Protein AF-M3YW95-F1 (afdb_monomer_lite)

InterPro domains:
  IPR027482 Sec1-like, domain 2 [G3DSA:3.40.50.1910] (56-128)
  IPR036045 Sec1-like superfamily [SSF56815] (7-131)
  IPR043155 Vacuolar protein sorting-associated protein 33, domain 3b [G3DSA:1.25.40.850] (2-35)

Radius of gyration: 22.85 Å; chains: 1; bounding box: 50×52×66 Å

Foldseek 3Di:
DVVVVCCVVPHVVCVVVQVVCCVVVNDDDLDLPPLVVVCCVPPVPDDDDDPPPVVVVVVSVVSVPPPCVVLCVVLVFADDDPDFQDLVQQPACCSVVRRGGRDPVRSVVCVVVDPDRPPSDPPVPDDPDPDPPPPPPDD

Sequence (139 aa):
MAELHFLQSYGPEHLLTFSNLRRAGLLTEQAPGDTLTAVESKVSKLVTDKAAGKITDAFSSLAKRSNFRAISKKLNLIPRVDGEYDLKVPRDMAYVFSGAYVPLSCRLIEQVRGSHPFMCRPLPSLGPWPVPTSSHSSN

pLDDT: mean 71.9, std 19.5, range [41.78, 95.25]

Secondary structure (DSSP, 8-state):
-HHHHHHHHH-GGGHHHHHHHHHTTSS----TTTTSHHHHHHHTTS--SS-HHHHHHHHHHHHTS-HHHHHHHHTT-S---SS---SSS--SGGGGGTTS---HHHHHHHHHH-S--SSSS-GGG--S-----------

Structure (mmCIF, N/CA/C/O backbone):
data_AF-M3YW95-F1
#
_entry.id   AF-M3YW95-F1
#
loop_
_atom_site.group_PDB
_atom_site.id
_atom_site.type_symbol
_atom_site.label_atom_id
_atom_site.label_alt_id
_atom_site.label_comp_id
_atom_site.label_asym_id
_atom_site.label_entity_id
_atom_site.label_seq_id
_atom_site.pdbx_PDB_ins_code
_atom_site.Cartn_x
_atom_site.Cartn_y
_atom_site.Cartn_z
_atom_site.occupancy
_atom_site.B_iso_or_equiv
_atom_site.auth_seq_id
_atom_site.auth_comp_id
_atom_site.auth_asym_id
_atom_site.auth_atom_id
_atom_site.pdbx_PDB_model_num
ATOM 1 N N . MET A 1 1 ? -3.528 2.755 24.791 1.00 61.16 1 MET A N 1
ATOM 2 C CA . MET A 1 1 ? -2.547 3.820 25.114 1.00 61.16 1 MET A CA 1
ATOM 3 C C . MET A 1 1 ? -2.350 4.820 23.974 1.00 61.16 1 MET A C 1
ATOM 5 O O . MET A 1 1 ? -2.482 6.005 24.230 1.00 61.16 1 MET A O 1
ATOM 9 N N . ALA A 1 2 ? -2.097 4.394 22.727 1.00 75.50 2 ALA A N 1
ATOM 10 C CA . ALA A 1 2 ? -1.851 5.327 21.612 1.00 75.50 2 ALA A CA 1
ATOM 11 C C . ALA A 1 2 ? -3.053 6.221 21.237 1.00 75.50 2 ALA A C 1
ATOM 13 O O . ALA A 1 2 ? -2.875 7.407 20.986 1.00 75.50 2 ALA A O 1
ATOM 14 N N . GLU A 1 3 ? -4.272 5.672 21.244 1.00 80.81 3 GLU A N 1
ATOM 15 C CA . GLU A 1 3 ? -5.501 6.416 20.918 1.00 80.81 3 GLU A CA 1
ATOM 16 C C . GLU A 1 3 ? -5.708 7.614 21.857 1.00 80.81 3 GLU A C 1
ATOM 18 O O . GLU A 1 3 ? -5.960 8.724 21.408 1.00 80.81 3 GLU A O 1
ATOM 23 N N . LEU A 1 4 ? -5.485 7.420 23.159 1.00 87.12 4 LEU A N 1
ATOM 24 C CA . LEU A 1 4 ? -5.690 8.457 24.169 1.00 87.12 4 LEU A CA 1
ATOM 25 C C . LEU A 1 4 ? -4.701 9.625 24.014 1.00 87.12 4 LEU A C 1
ATOM 27 O O . LEU A 1 4 ? -5.104 10.781 24.095 1.00 87.12 4 LEU A O 1
ATOM 31 N N . HIS A 1 5 ? -3.430 9.330 23.714 1.00 90.06 5 HIS A N 1
ATOM 32 C CA . HIS A 1 5 ? -2.430 10.361 23.411 1.00 90.06 5 HIS A CA 1
ATOM 33 C C . HIS A 1 5 ? -2.774 11.127 22.126 1.00 90.06 5 HIS A C 1
ATOM 35 O O . HIS A 1 5 ? -2.622 12.344 22.083 1.00 90.06 5 HIS A O 1
ATOM 41 N N . PHE A 1 6 ? -3.270 10.439 21.092 1.00 93.75 6 PHE A N 1
ATOM 42 C CA . PHE A 1 6 ? -3.674 11.090 19.847 1.00 93.75 6 PHE A CA 1
ATOM 43 C C . PHE A 1 6 ? -4.857 12.043 20.070 1.00 93.75 6 PHE A C 1
ATOM 45 O O . PHE A 1 6 ? -4.787 13.197 19.661 1.00 93.75 6 PHE A O 1
ATOM 52 N N . LEU A 1 7 ? -5.914 11.609 20.765 1.00 93.06 7 LEU A N 1
ATOM 53 C CA . LEU A 1 7 ? -7.066 12.476 21.051 1.00 93.06 7 LEU A CA 1
ATOM 54 C C . LEU A 1 7 ? -6.680 13.678 21.921 1.00 93.06 7 LEU A C 1
ATOM 56 O O . LEU A 1 7 ? -7.203 14.769 21.719 1.00 93.06 7 LEU A O 1
ATOM 60 N N . GLN A 1 8 ? -5.751 13.501 22.865 1.00 92.75 8 GLN A N 1
ATOM 61 C CA . GLN A 1 8 ? -5.269 14.605 23.693 1.00 92.75 8 GLN A CA 1
ATOM 62 C C . GLN A 1 8 ? -4.511 15.662 22.873 1.00 92.75 8 GLN A C 1
ATOM 64 O O . GLN A 1 8 ? -4.623 16.849 23.168 1.00 92.75 8 GLN A O 1
ATOM 69 N N . SER A 1 9 ? -3.737 15.253 21.864 1.00 94.69 9 SER A N 1
ATOM 70 C CA . SER A 1 9 ? -2.956 16.178 21.031 1.00 94.69 9 SER A CA 1
ATOM 71 C C . SER A 1 9 ? -3.740 16.781 19.862 1.00 94.69 9 SER A C 1
ATOM 73 O O . SER A 1 9 ? -3.477 17.925 19.501 1.00 94.69 9 SER A O 1
ATOM 75 N N . TYR A 1 10 ? -4.671 16.032 19.266 1.00 94.00 10 TYR A N 1
ATOM 76 C CA . TYR A 1 10 ? -5.373 16.417 18.033 1.00 94.00 10 TYR A CA 1
ATOM 77 C C . TYR A 1 10 ? -6.852 16.765 18.231 1.00 94.00 10 TYR A C 1
ATOM 79 O O . TYR A 1 10 ? -7.472 17.264 17.303 1.00 94.00 10 TYR A O 1
ATOM 87 N N . GLY A 1 11 ? -7.409 16.526 19.418 1.00 93.69 11 GLY A N 1
ATOM 88 C CA . GLY A 1 11 ? -8.790 16.860 19.752 1.00 93.69 11 GLY A CA 1
ATOM 89 C C . GLY A 1 11 ? -9.724 15.641 19.837 1.00 93.69 11 GLY A C 1
ATOM 90 O O . GLY A 1 11 ? -9.487 14.600 19.207 1.00 93.69 11 GLY A O 1
ATOM 91 N N . PRO A 1 12 ? -10.802 15.740 20.640 1.00 93.38 12 PRO A N 1
ATOM 92 C CA . PRO A 1 12 ? -11.759 14.655 20.849 1.00 93.38 12 PRO A CA 1
ATOM 93 C C . PRO A 1 12 ? -12.664 14.383 19.636 1.00 93.38 12 PRO A C 1
ATOM 95 O O . PRO A 1 12 ? -13.241 13.298 19.549 1.00 93.38 12 PRO A O 1
ATOM 98 N N . GLU A 1 13 ? -12.782 15.305 18.677 1.00 93.62 13 GLU A N 1
ATOM 99 C CA . GLU A 1 13 ? -13.571 15.124 17.448 1.00 93.62 13 GLU A CA 1
ATOM 100 C C . GLU A 1 13 ? -13.143 13.897 16.628 1.00 93.62 13 GLU A C 1
ATOM 102 O O . GLU A 1 13 ? -13.962 13.264 15.954 1.00 93.62 13 GLU A O 1
ATOM 107 N N . HIS A 1 14 ? -11.876 13.494 16.739 1.00 95.00 14 HIS A N 1
ATOM 108 C CA . HIS A 1 14 ? -11.349 12.328 16.043 1.00 95.00 14 HIS A CA 1
ATOM 109 C C . HIS A 1 14 ? -11.898 10.999 16.566 1.00 95.00 14 HIS A C 1
ATOM 111 O O . HIS A 1 14 ? -11.735 9.986 15.887 1.00 95.00 14 HIS A O 1
ATOM 117 N N . LEU A 1 15 ? -12.609 10.975 17.699 1.00 93.69 15 LEU A N 1
ATOM 118 C CA . LEU A 1 15 ? -13.243 9.762 18.227 1.00 93.69 15 LEU A CA 1
ATOM 119 C C . LEU A 1 15 ? -14.198 9.121 17.201 1.00 93.69 15 LEU A C 1
ATOM 121 O O . LEU A 1 15 ? -14.219 7.897 17.048 1.00 93.69 15 LEU A O 1
ATOM 125 N N . LEU A 1 16 ? -14.919 9.932 16.415 1.00 94.62 16 LEU A N 1
ATOM 126 C CA . LEU A 1 16 ? -15.749 9.427 15.316 1.00 94.62 16 LEU A CA 1
ATOM 127 C C . LEU A 1 16 ? -14.900 8.790 14.202 1.00 94.62 16 LEU A C 1
ATOM 129 O O . LEU A 1 16 ? -15.269 7.745 13.663 1.00 94.62 16 LEU A O 1
ATOM 133 N N . THR A 1 17 ? -13.742 9.371 13.885 1.00 95.06 17 THR A N 1
ATOM 134 C CA . THR A 1 17 ? -12.782 8.803 12.928 1.00 95.06 17 THR A CA 1
ATOM 135 C C . THR A 1 17 ? -12.252 7.455 13.412 1.00 95.06 17 THR A C 1
ATOM 137 O O . THR A 1 17 ? -12.263 6.495 12.643 1.00 95.06 17 THR A O 1
ATOM 140 N N . PHE A 1 18 ? -11.863 7.342 14.686 1.00 93.56 18 PHE A N 1
ATOM 141 C CA . PHE A 1 18 ? -11.444 6.073 15.295 1.00 93.56 18 PHE A CA 1
ATOM 142 C C . PHE A 1 18 ? -12.548 5.013 15.211 1.00 93.56 18 PHE A C 1
ATOM 144 O O . PHE A 1 18 ? -12.284 3.878 14.806 1.00 93.56 18 PHE A O 1
ATOM 151 N N . SER A 1 19 ? -13.798 5.394 15.494 1.00 93.50 19 SER A N 1
ATOM 152 C CA . SER A 1 19 ? -14.961 4.513 15.340 1.00 93.50 19 SER A CA 1
ATOM 153 C C . SER A 1 19 ? -15.133 4.027 13.894 1.00 93.50 19 SER A C 1
ATOM 155 O O . SER A 1 19 ? -15.295 2.827 13.653 1.00 93.50 19 SER A O 1
ATOM 157 N N . ASN A 1 20 ? -15.014 4.922 12.910 1.00 95.25 20 ASN A N 1
ATOM 158 C CA . ASN A 1 20 ? -15.120 4.570 11.492 1.00 95.25 20 ASN A CA 1
ATOM 159 C C . ASN A 1 20 ? -13.984 3.644 11.031 1.00 95.25 20 ASN A C 1
ATOM 161 O O . ASN A 1 20 ? -14.242 2.655 10.343 1.00 95.25 20 ASN A O 1
ATOM 165 N N . LEU A 1 21 ? -12.742 3.912 11.442 1.00 94.31 21 LEU A N 1
ATOM 166 C CA . LEU A 1 21 ? -11.584 3.075 11.110 1.00 94.31 21 LEU A CA 1
ATOM 167 C C . LEU A 1 21 ? -11.674 1.685 11.749 1.00 94.31 21 LEU A C 1
ATOM 169 O O . LEU A 1 21 ? -11.314 0.693 11.111 1.00 94.31 21 LEU A O 1
ATOM 173 N N . ARG A 1 22 ? -12.196 1.599 12.979 1.00 91.44 22 ARG A N 1
ATOM 174 C CA . ARG A 1 22 ? -12.453 0.324 13.657 1.00 91.44 22 ARG A CA 1
ATOM 175 C C . ARG A 1 22 ? -13.525 -0.481 12.934 1.00 91.44 22 ARG A C 1
ATOM 177 O O . ARG A 1 22 ? -13.314 -1.657 12.654 1.00 91.44 22 ARG A O 1
ATOM 184 N N . ARG A 1 23 ? -14.642 0.156 12.567 1.00 91.56 23 ARG A N 1
ATOM 185 C CA . ARG A 1 23 ? -15.716 -0.480 11.784 1.00 91.56 23 ARG A CA 1
ATOM 186 C C . ARG A 1 23 ? -15.246 -0.941 10.403 1.00 91.56 23 ARG A C 1
ATOM 188 O O . ARG A 1 23 ? -15.698 -1.979 9.938 1.00 91.56 23 ARG A O 1
ATOM 195 N N . ALA A 1 24 ? -14.333 -0.204 9.770 1.00 93.44 24 ALA A N 1
ATOM 196 C CA . ALA A 1 24 ? -13.717 -0.586 8.498 1.00 93.44 24 ALA A CA 1
ATOM 197 C C . ALA A 1 24 ? -12.646 -1.691 8.632 1.00 93.44 24 ALA A C 1
ATOM 199 O O . ALA A 1 24 ? -12.118 -2.147 7.620 1.00 93.44 24 ALA A O 1
ATOM 200 N N . GLY A 1 25 ? -12.290 -2.107 9.854 1.00 88.75 25 GLY A N 1
ATOM 201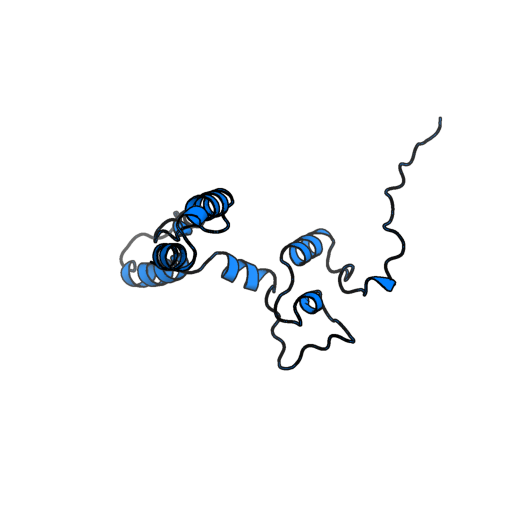 C CA . GLY A 1 25 ? -11.243 -3.102 10.103 1.00 88.75 25 GLY A CA 1
ATOM 202 C C . GLY A 1 25 ? -9.813 -2.593 9.875 1.00 88.75 25 GLY A C 1
ATOM 203 O O . GLY A 1 25 ? -8.879 -3.389 9.865 1.00 88.75 25 GLY A O 1
ATOM 204 N N . LEU A 1 26 ? -9.626 -1.281 9.693 1.00 90.12 26 LEU A N 1
ATOM 205 C CA . LEU A 1 26 ? -8.312 -0.657 9.487 1.00 90.12 26 LEU A CA 1
ATOM 206 C C . LEU A 1 26 ? -7.583 -0.395 10.807 1.00 90.12 26 LEU A C 1
ATOM 208 O O . LEU A 1 26 ? -6.354 -0.377 10.842 1.00 90.12 26 LEU A O 1
ATOM 212 N N . LEU A 1 27 ? -8.341 -0.194 11.887 1.00 88.94 27 LEU A N 1
ATOM 213 C CA . LEU A 1 27 ? -7.813 0.023 13.227 1.00 88.94 27 LEU A CA 1
ATOM 214 C C . LEU A 1 27 ? -8.528 -0.880 14.232 1.00 88.94 27 LEU A C 1
ATOM 216 O O . LEU A 1 27 ? -9.523 -0.503 14.849 1.00 88.94 27 LEU A O 1
ATOM 220 N N . THR A 1 28 ? -8.016 -2.093 14.383 1.00 83.31 28 THR A N 1
ATOM 221 C CA . THR A 1 28 ? -8.555 -3.092 15.307 1.00 83.31 28 THR A CA 1
ATOM 222 C C . THR A 1 28 ? -7.629 -3.264 16.497 1.00 83.31 28 THR A C 1
ATOM 224 O O . THR A 1 28 ? -6.409 -3.322 16.340 1.00 83.31 28 THR A O 1
ATOM 227 N N . GLU A 1 29 ? -8.205 -3.393 17.686 1.00 80.19 29 GLU A N 1
ATOM 228 C CA . GLU A 1 29 ? -7.444 -3.805 18.856 1.00 80.19 29 GLU A CA 1
ATOM 229 C C . GLU A 1 29 ? -7.026 -5.267 18.686 1.00 80.19 29 GLU A C 1
ATOM 231 O O . GLU A 1 29 ? -7.848 -6.134 18.394 1.00 80.19 29 GLU A O 1
ATOM 236 N N . GLN A 1 30 ? -5.730 -5.540 18.814 1.00 72.19 30 GLN A N 1
ATOM 237 C CA . GLN A 1 30 ? -5.223 -6.899 18.711 1.00 72.19 30 GLN A CA 1
ATOM 238 C C . GLN A 1 30 ? -5.442 -7.592 20.060 1.00 72.19 30 GLN A C 1
ATOM 240 O O . GLN A 1 30 ? -4.586 -7.529 20.944 1.00 72.19 30 GLN A O 1
ATOM 245 N N . ALA A 1 31 ? -6.604 -8.226 20.233 1.00 61.31 31 ALA A N 1
ATOM 246 C CA . ALA A 1 31 ? -6.869 -9.029 21.417 1.00 61.31 31 ALA A CA 1
ATOM 247 C C . ALA A 1 31 ? -5.895 -10.225 21.456 1.00 61.31 31 ALA A C 1
ATOM 249 O O . ALA A 1 31 ? -5.663 -10.863 20.424 1.00 61.31 31 ALA A O 1
ATOM 250 N N . PRO A 1 32 ? -5.327 -10.577 22.622 1.00 56.34 32 PRO A N 1
ATOM 251 C CA . PRO A 1 32 ? -4.327 -11.641 22.743 1.00 56.34 32 PRO A CA 1
ATOM 252 C C . PRO A 1 32 ? -4.831 -13.074 22.439 1.00 56.34 32 PRO A C 1
ATOM 254 O O . PRO A 1 32 ? -4.073 -14.018 22.647 1.00 56.34 32 PRO A O 1
ATOM 257 N N . GLY A 1 33 ? -6.058 -13.254 21.925 1.00 54.25 33 GLY A N 1
ATOM 258 C CA . GLY A 1 33 ? -6.657 -14.560 21.609 1.00 54.25 33 GLY A CA 1
ATOM 259 C C . GLY A 1 33 ? -7.289 -14.718 20.215 1.00 54.25 33 GLY A C 1
ATOM 260 O O . GLY A 1 33 ? -7.469 -15.850 19.773 1.00 54.25 33 GLY A O 1
ATOM 261 N N . ASP A 1 34 ? -7.582 -13.644 19.471 1.00 51.00 34 ASP A N 1
ATOM 262 C CA . ASP A 1 34 ? -8.413 -13.745 18.250 1.00 51.00 34 ASP A CA 1
ATOM 263 C C . ASP A 1 34 ? -7.691 -14.359 17.040 1.00 51.00 34 ASP A C 1
ATOM 265 O O . ASP A 1 34 ? -8.315 -14.915 16.135 1.00 51.00 34 ASP A O 1
ATOM 269 N N . THR A 1 35 ? -6.361 -14.338 17.032 1.00 50.06 35 THR A N 1
ATOM 270 C CA . THR A 1 35 ? -5.521 -14.968 16.001 1.00 50.06 35 THR A CA 1
ATOM 271 C C . THR A 1 35 ? -5.443 -16.494 16.106 1.00 50.06 35 THR A C 1
ATOM 273 O O . THR A 1 35 ? -4.874 -17.124 15.212 1.00 50.06 35 THR A O 1
ATOM 276 N N . LEU A 1 36 ? -6.015 -17.105 17.150 1.00 47.69 36 LEU A N 1
ATOM 277 C CA . LEU A 1 36 ? -6.058 -18.563 17.324 1.00 47.69 36 LEU A CA 1
ATOM 278 C C . LEU A 1 36 ? -7.196 -19.215 16.513 1.00 47.69 36 LEU A C 1
ATOM 280 O O . LEU A 1 36 ? -7.010 -20.279 15.918 1.00 47.69 36 LEU A O 1
ATOM 284 N N . THR A 1 37 ? -8.327 -18.524 16.362 1.00 46.69 37 THR A N 1
ATOM 285 C CA . THR A 1 37 ? -9.570 -19.104 15.816 1.00 46.69 37 THR A CA 1
ATOM 286 C C . THR A 1 37 ? -9.493 -19.501 14.335 1.00 46.69 37 THR A C 1
ATOM 288 O O . THR A 1 37 ? -10.136 -20.462 13.908 1.00 46.69 37 THR A O 1
ATOM 291 N N . ALA A 1 38 ? -8.652 -18.837 13.533 1.00 45.84 38 ALA A N 1
ATOM 292 C CA . ALA A 1 38 ? -8.490 -19.161 12.112 1.00 45.84 38 ALA A CA 1
ATOM 293 C C . ALA A 1 38 ? -7.591 -20.388 11.848 1.00 45.84 38 ALA A C 1
ATOM 295 O O . ALA A 1 38 ? -7.614 -20.932 10.740 1.00 45.84 38 ALA A O 1
ATOM 296 N N . VAL A 1 39 ? -6.801 -20.839 12.835 1.00 49.53 39 VAL A N 1
ATOM 297 C CA . VAL A 1 39 ? -5.881 -21.987 12.686 1.00 49.53 39 VAL A CA 1
ATOM 298 C C . VAL A 1 39 ? -6.263 -23.196 13.544 1.00 49.53 39 VAL A C 1
ATOM 300 O O . VAL A 1 39 ? -5.829 -24.308 13.243 1.00 49.53 39 VAL A O 1
ATOM 303 N N . GLU A 1 40 ? -7.114 -23.027 14.559 1.00 45.06 40 GLU A N 1
ATOM 304 C CA . GLU A 1 40 ? -7.607 -24.144 15.380 1.00 45.06 40 GLU A CA 1
ATOM 305 C C . GLU A 1 40 ? -8.417 -25.158 14.555 1.00 45.06 40 GLU A C 1
ATOM 307 O O . GLU A 1 40 ? -8.266 -26.368 14.723 1.00 45.06 40 GLU A O 1
ATOM 312 N N . SER A 1 41 ? -9.168 -24.703 13.546 1.00 45.66 41 SER A N 1
ATOM 313 C CA . SER A 1 41 ? -10.008 -25.591 12.722 1.00 45.66 41 SER A CA 1
ATOM 314 C C . SER A 1 41 ? -9.231 -26.586 11.842 1.00 45.66 41 SER A C 1
ATOM 316 O O . SER A 1 41 ? -9.843 -27.461 11.232 1.00 45.66 41 SER A O 1
ATOM 318 N N . LYS A 1 42 ? -7.893 -26.492 11.753 1.00 50.75 42 LYS A N 1
ATOM 319 C CA . LYS A 1 42 ? -7.077 -27.405 10.926 1.00 50.75 42 LYS A CA 1
ATOM 320 C C . LYS A 1 42 ? -6.048 -28.231 11.700 1.00 50.75 42 LYS A C 1
ATOM 322 O O . LYS A 1 42 ? -5.410 -29.088 11.093 1.00 50.75 42 LYS A O 1
ATOM 327 N N . VA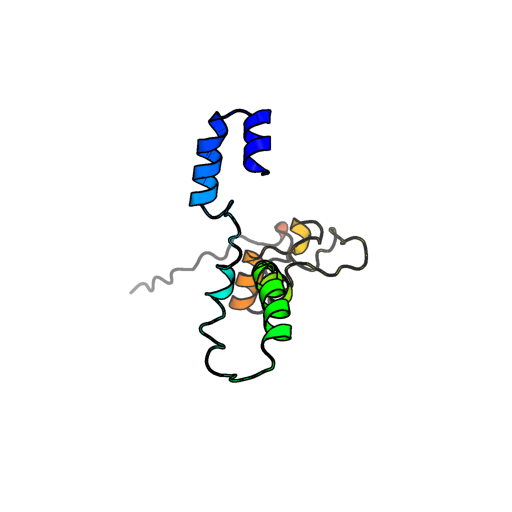L A 1 43 ? -5.896 -28.012 13.011 1.00 48.25 43 VAL A N 1
ATOM 328 C CA . VAL A 1 43 ? -4.903 -28.719 13.848 1.00 48.25 43 VAL A CA 1
ATOM 329 C C . VAL A 1 43 ? -5.501 -29.270 15.156 1.00 48.25 43 VAL A C 1
ATOM 331 O O . VAL A 1 43 ? -4.807 -29.944 15.900 1.00 48.25 43 VAL A O 1
ATOM 334 N N . SER A 1 44 ? -6.803 -29.141 15.429 1.00 45.06 44 SER A N 1
ATOM 335 C CA . SER A 1 44 ? -7.419 -29.757 16.626 1.00 45.06 44 SER A CA 1
ATOM 336 C C . SER A 1 44 ? -7.624 -31.285 16.563 1.00 45.06 44 SER A C 1
ATOM 338 O O . SER A 1 44 ? -8.507 -31.806 17.237 1.00 45.06 44 SER A O 1
ATOM 340 N N . LYS A 1 45 ? -6.831 -32.041 15.783 1.00 47.81 45 LYS A N 1
ATOM 341 C CA . LYS A 1 45 ? -6.918 -33.521 15.763 1.00 47.81 45 LYS A CA 1
ATOM 342 C C . LYS A 1 45 ? -5.665 -34.271 16.223 1.00 47.81 45 LYS A C 1
ATOM 344 O O . LYS A 1 45 ? -5.669 -35.492 16.197 1.00 47.81 45 LYS A O 1
ATOM 349 N N . LEU A 1 46 ? -4.606 -33.598 16.655 1.00 52.03 46 LEU A N 1
ATOM 350 C CA . LEU A 1 46 ? -3.417 -34.229 17.244 1.00 52.03 46 LEU A CA 1
ATOM 351 C C . LEU A 1 46 ? -2.817 -33.143 18.153 1.00 52.03 46 LEU A C 1
ATOM 353 O O . LEU A 1 46 ? -2.450 -32.091 17.652 1.00 52.03 46 LEU A O 1
ATOM 357 N N . VAL A 1 47 ? -2.763 -33.242 19.477 1.00 50.25 47 VAL A N 1
ATOM 358 C CA . VAL A 1 47 ? -1.906 -34.161 20.229 1.00 50.25 47 VAL A CA 1
ATOM 359 C C . VAL A 1 47 ? -2.315 -34.079 21.706 1.00 50.25 47 VAL A C 1
ATOM 361 O O . VAL A 1 47 ? -2.347 -32.995 22.289 1.00 50.25 47 VAL A O 1
ATOM 364 N N . THR A 1 48 ? -2.595 -35.232 22.303 1.00 49.97 48 THR A N 1
ATOM 365 C CA . THR A 1 48 ? -2.679 -35.443 23.748 1.00 49.97 48 THR A CA 1
ATOM 366 C C . THR A 1 48 ? -1.270 -35.481 24.355 1.00 49.97 48 THR A C 1
ATOM 368 O O . THR A 1 48 ? -0.351 -36.068 23.789 1.00 49.97 48 THR A O 1
ATOM 371 N N . ASP A 1 49 ? -1.155 -34.875 25.534 1.00 49.69 49 ASP A N 1
ATOM 372 C CA . ASP A 1 49 ? -0.174 -35.126 26.593 1.00 49.69 49 ASP A CA 1
ATOM 373 C C . ASP A 1 49 ? 1.265 -34.553 26.520 1.00 49.69 49 ASP A C 1
ATOM 375 O O . ASP A 1 49 ? 2.121 -34.874 25.700 1.00 49.69 49 ASP A O 1
ATOM 379 N N . LYS A 1 50 ? 1.544 -33.748 27.559 1.00 46.91 50 LYS A N 1
ATOM 380 C CA . LYS A 1 50 ? 2.827 -33.546 28.266 1.00 46.91 50 LYS A CA 1
ATOM 381 C C . LYS A 1 50 ? 3.966 -32.749 27.611 1.00 46.91 50 LYS A C 1
ATOM 383 O O . LYS A 1 50 ? 4.953 -32.481 28.291 1.00 46.91 50 LYS A O 1
ATOM 388 N N . ALA A 1 51 ? 3.803 -32.242 26.387 1.00 50.06 51 ALA A N 1
ATOM 389 C CA . ALA A 1 51 ? 4.707 -31.242 25.778 1.00 50.06 51 ALA A CA 1
ATOM 390 C C . ALA A 1 51 ? 4.122 -29.809 25.709 1.00 50.06 51 ALA A C 1
ATOM 392 O O . ALA A 1 51 ? 4.702 -28.923 25.079 1.00 50.06 51 ALA A O 1
ATOM 393 N N . ALA A 1 52 ? 2.982 -29.568 26.368 1.00 51.22 52 ALA A N 1
ATOM 394 C CA . ALA A 1 52 ? 2.168 -28.357 26.225 1.00 51.22 52 ALA A CA 1
ATOM 395 C C . ALA A 1 52 ? 2.916 -27.038 26.513 1.00 51.22 52 ALA A C 1
ATOM 397 O O . ALA A 1 52 ? 2.730 -26.070 25.788 1.00 51.22 52 ALA A O 1
ATOM 398 N N . GLY A 1 53 ? 3.824 -26.994 27.496 1.00 51.34 53 GLY A N 1
ATOM 399 C CA . GLY A 1 53 ? 4.464 -25.738 27.921 1.00 51.34 53 GLY A CA 1
ATOM 400 C C . GLY A 1 53 ? 5.313 -25.040 26.848 1.00 51.34 53 GLY A C 1
ATOM 401 O O . GLY A 1 53 ? 5.264 -23.822 26.727 1.00 51.34 53 GLY A O 1
ATOM 402 N N . LYS A 1 54 ? 6.049 -25.792 26.015 1.00 53.31 54 LYS A N 1
ATOM 403 C CA . LYS A 1 54 ? 6.900 -25.211 24.951 1.00 53.31 54 LYS A CA 1
ATOM 404 C C . LYS A 1 54 ? 6.113 -24.853 23.689 1.00 53.31 54 LYS A C 1
ATOM 406 O O . LYS A 1 54 ? 6.525 -23.992 22.915 1.00 53.31 54 LYS A O 1
ATOM 411 N N . ILE A 1 55 ? 4.986 -25.528 23.481 1.00 52.22 55 ILE A N 1
ATOM 412 C CA . ILE A 1 55 ? 4.108 -25.317 22.330 1.00 52.22 55 ILE A CA 1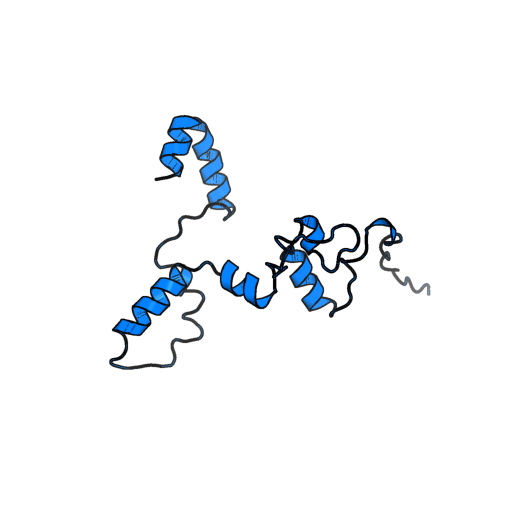
ATOM 413 C C . ILE A 1 55 ? 3.267 -24.057 22.568 1.00 52.22 55 ILE A C 1
ATOM 415 O O . ILE A 1 55 ? 3.145 -23.240 21.659 1.00 52.22 55 ILE A O 1
ATOM 419 N N . THR A 1 56 ? 2.800 -23.821 23.799 1.00 53.72 56 THR A N 1
ATOM 420 C CA . THR A 1 56 ? 2.044 -22.613 24.167 1.00 53.72 56 THR A CA 1
ATOM 421 C C . THR A 1 56 ? 2.818 -21.316 23.896 1.00 53.72 56 THR A C 1
ATOM 423 O O . THR A 1 56 ? 2.238 -20.377 23.359 1.00 53.72 56 THR A O 1
ATOM 426 N N . ASP A 1 57 ? 4.129 -21.257 24.158 1.00 55.75 57 ASP A N 1
ATOM 427 C CA . ASP A 1 57 ? 4.946 -20.059 23.880 1.00 55.75 57 ASP A CA 1
ATOM 428 C C . ASP A 1 57 ? 5.239 -19.838 22.387 1.00 55.75 57 ASP A C 1
ATOM 430 O O . ASP A 1 57 ? 5.276 -18.700 21.901 1.00 55.75 57 ASP A O 1
ATOM 434 N N . ALA A 1 58 ? 5.400 -20.920 21.621 1.00 54.28 58 ALA A N 1
ATOM 435 C CA . ALA A 1 58 ? 5.523 -20.841 20.166 1.00 54.28 58 ALA A CA 1
ATOM 436 C C . ALA A 1 58 ? 4.197 -20.410 19.510 1.00 54.28 58 ALA A C 1
ATOM 438 O O . ALA A 1 58 ? 4.202 -19.614 18.566 1.00 54.28 58 ALA A O 1
ATOM 439 N N . PHE A 1 59 ? 3.061 -20.872 20.041 1.00 52.00 59 PHE A N 1
ATOM 440 C CA . PHE A 1 59 ? 1.726 -20.478 19.591 1.00 52.00 59 PHE A CA 1
ATOM 441 C C . PHE A 1 59 ? 1.337 -19.072 20.055 1.00 52.00 59 PHE A C 1
ATOM 443 O O . PHE A 1 59 ? 0.741 -18.342 19.272 1.00 52.00 59 PHE A O 1
ATOM 450 N N . SER A 1 60 ? 1.739 -18.624 21.248 1.00 53.34 60 SER A N 1
ATOM 451 C CA . SER A 1 60 ? 1.531 -17.236 21.688 1.00 53.34 60 SER A CA 1
ATOM 452 C C . SER A 1 60 ? 2.366 -16.258 20.852 1.00 53.34 60 SER A C 1
ATOM 454 O O . SER A 1 60 ? 1.904 -15.172 20.498 1.00 53.34 60 SER A O 1
ATOM 456 N N . SER A 1 61 ? 3.569 -16.669 20.437 1.00 51.00 61 SER A N 1
ATOM 457 C CA . SER A 1 61 ? 4.403 -15.927 19.483 1.00 51.00 61 SER A CA 1
ATOM 458 C C . SER A 1 61 ? 3.800 -15.892 18.074 1.00 51.00 61 SER A C 1
ATOM 460 O O . SER A 1 61 ? 4.019 -14.926 17.342 1.00 51.00 61 SER A O 1
ATOM 462 N N . LEU A 1 62 ? 3.030 -16.916 17.690 1.00 50.31 62 LEU A N 1
ATOM 463 C CA . LEU A 1 62 ? 2.278 -16.974 16.433 1.00 50.31 62 LEU A CA 1
ATOM 464 C C . LEU A 1 62 ? 0.971 -16.166 16.506 1.00 50.31 62 LEU A C 1
ATOM 466 O O . LEU A 1 62 ? 0.645 -15.472 15.551 1.00 50.31 62 LEU A O 1
ATOM 470 N N . ALA A 1 63 ? 0.286 -16.158 17.649 1.00 50.75 63 ALA A N 1
ATOM 471 C CA . ALA A 1 63 ? -0.895 -15.336 17.907 1.00 50.75 63 ALA A CA 1
ATOM 472 C C . ALA A 1 63 ? -0.556 -13.831 17.908 1.00 50.75 63 ALA A C 1
ATOM 474 O O . ALA A 1 63 ? -1.325 -12.998 17.425 1.00 50.75 63 ALA A O 1
ATOM 475 N N . LYS A 1 64 ? 0.657 -13.468 18.341 1.00 52.53 64 LYS A N 1
ATOM 476 C CA . LYS A 1 64 ? 1.207 -12.105 18.207 1.00 52.53 64 LYS A CA 1
ATOM 477 C C . LYS A 1 64 ? 1.595 -11.742 16.765 1.00 52.53 64 LYS A C 1
ATOM 479 O O . LYS A 1 64 ? 1.873 -10.580 16.471 1.00 52.53 64 LYS A O 1
ATOM 484 N N . ARG A 1 65 ? 1.641 -12.711 15.846 1.00 56.06 65 ARG A N 1
ATOM 485 C CA . ARG A 1 65 ? 2.170 -12.559 14.486 1.00 56.06 65 ARG A CA 1
ATOM 486 C C . ARG A 1 65 ? 1.008 -12.432 13.502 1.00 56.06 65 ARG A C 1
ATOM 488 O O . ARG A 1 65 ? 0.406 -13.421 13.110 1.00 56.06 65 ARG A O 1
ATOM 495 N N . SER A 1 66 ? 0.714 -11.201 13.083 1.00 64.06 66 SER A N 1
ATOM 496 C CA . SER A 1 66 ? -0.304 -1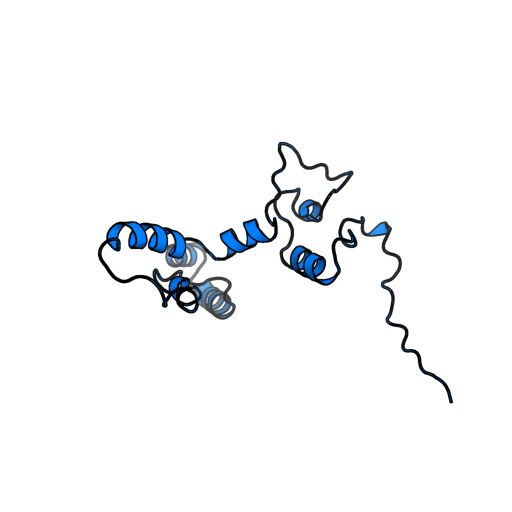0.905 12.061 1.00 64.06 66 SER A CA 1
ATOM 497 C C . SER A 1 66 ? -0.195 -11.844 10.847 1.00 64.06 66 SER A C 1
ATOM 499 O O . SER A 1 66 ? 0.911 -12.079 10.339 1.00 64.06 66 SER A O 1
ATOM 501 N N . ASN A 1 67 ? -1.343 -12.327 10.346 1.00 75.88 67 ASN A N 1
ATOM 502 C CA . ASN A 1 67 ? -1.472 -13.123 9.114 1.00 75.88 67 ASN A CA 1
ATOM 503 C C . ASN A 1 67 ? -0.692 -12.520 7.939 1.00 75.88 67 ASN A C 1
ATOM 505 O O . ASN A 1 67 ? -0.175 -13.253 7.090 1.00 75.88 67 ASN A O 1
ATOM 509 N N . PHE A 1 68 ? -0.535 -11.192 7.930 1.00 85.62 68 PHE A N 1
ATOM 510 C CA . PHE A 1 68 ? 0.281 -10.481 6.959 1.00 85.62 68 PHE A CA 1
ATOM 511 C C . PHE A 1 68 ? 1.679 -11.083 6.840 1.00 85.62 68 PHE A C 1
ATOM 513 O O . PHE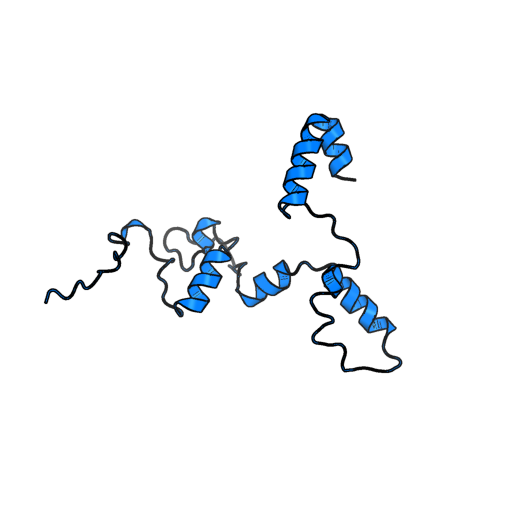 A 1 68 ? 2.141 -11.314 5.736 1.00 85.62 68 PHE A O 1
ATOM 520 N N . ARG A 1 69 ? 2.352 -11.448 7.936 1.00 85.62 69 ARG A N 1
ATOM 521 C CA . ARG A 1 69 ? 3.714 -11.995 7.846 1.00 85.62 69 ARG A CA 1
ATOM 522 C C . ARG A 1 69 ? 3.766 -13.344 7.122 1.00 85.62 69 ARG A C 1
ATOM 524 O O . ARG A 1 69 ? 4.735 -13.612 6.409 1.00 85.62 69 ARG A O 1
ATOM 531 N N . ALA A 1 70 ? 2.760 -14.195 7.315 1.00 86.25 70 ALA A N 1
ATOM 532 C CA . ALA A 1 70 ? 2.667 -15.473 6.615 1.00 86.25 70 ALA A CA 1
ATOM 533 C C . ALA A 1 70 ? 2.364 -15.257 5.125 1.00 86.25 70 ALA A C 1
ATOM 535 O O . ALA A 1 70 ? 3.055 -15.815 4.271 1.00 86.25 70 ALA A O 1
ATOM 536 N N . ILE A 1 71 ? 1.393 -14.391 4.820 1.00 89.25 71 ILE A N 1
ATOM 537 C CA . ILE A 1 71 ? 0.994 -14.050 3.449 1.00 89.25 71 ILE A CA 1
ATOM 538 C C . ILE A 1 71 ? 2.141 -13.356 2.703 1.00 89.25 71 ILE A C 1
ATOM 540 O O . ILE A 1 71 ? 2.471 -13.762 1.593 1.00 89.25 71 ILE A O 1
ATOM 544 N N . SER A 1 72 ? 2.821 -12.395 3.328 1.00 91.12 72 SER A N 1
ATOM 545 C CA . SER A 1 72 ? 3.964 -11.674 2.758 1.00 91.12 72 SER A CA 1
ATOM 546 C C . SER A 1 72 ? 5.113 -12.594 2.387 1.00 91.12 72 SER A C 1
ATOM 548 O O . SER A 1 72 ? 5.747 -12.381 1.356 1.00 91.12 72 SER A O 1
ATOM 550 N N . LYS A 1 73 ? 5.357 -13.646 3.178 1.00 90.56 73 LYS A N 1
ATOM 551 C CA . LYS A 1 73 ? 6.340 -14.677 2.828 1.00 90.56 73 LYS A CA 1
ATOM 552 C C . LYS A 1 73 ? 5.829 -15.576 1.700 1.00 90.56 73 LYS A C 1
ATOM 554 O O . LYS A 1 73 ? 6.569 -15.830 0.759 1.00 90.56 73 LYS A O 1
ATOM 559 N N . LYS A 1 74 ? 4.584 -16.058 1.787 1.00 90.12 74 LYS A N 1
ATOM 560 C CA . LYS A 1 74 ? 4.004 -16.995 0.809 1.00 90.12 74 LYS A CA 1
ATOM 561 C C . LYS A 1 74 ? 3.885 -16.382 -0.588 1.00 90.12 74 LYS A C 1
ATOM 563 O O . LYS A 1 74 ? 4.147 -17.063 -1.570 1.00 90.12 74 LYS A O 1
ATOM 568 N N . LEU A 1 75 ? 3.491 -15.114 -0.664 1.00 91.56 75 LEU A N 1
ATOM 569 C CA . LEU A 1 75 ? 3.276 -14.386 -1.913 1.00 91.56 75 LEU A CA 1
ATOM 570 C C . LEU A 1 75 ? 4.463 -13.495 -2.302 1.00 91.56 75 LEU A C 1
ATOM 572 O O . LEU A 1 75 ? 4.350 -12.750 -3.264 1.00 91.56 75 LEU A O 1
ATOM 576 N N . ASN A 1 76 ? 5.592 -13.543 -1.582 1.00 92.31 76 ASN A N 1
ATOM 577 C CA . ASN A 1 76 ? 6.761 -12.688 -1.836 1.00 92.31 76 ASN A CA 1
ATOM 578 C C . ASN A 1 76 ? 6.383 -11.199 -1.984 1.00 92.31 76 ASN A C 1
ATOM 580 O O . ASN A 1 76 ? 6.707 -10.558 -2.988 1.00 92.31 76 ASN A O 1
ATOM 584 N N . LEU A 1 77 ? 5.645 -10.669 -0.999 1.00 93.50 77 LEU A N 1
ATOM 585 C CA . LEU A 1 77 ? 5.208 -9.267 -0.986 1.00 93.50 77 LEU A CA 1
ATOM 586 C C . LEU A 1 77 ? 6.318 -8.296 -0.592 1.00 93.50 77 LEU A C 1
ATOM 588 O O . LEU A 1 77 ? 6.211 -7.117 -0.889 1.00 93.50 77 LEU A O 1
ATOM 592 N N . ILE A 1 78 ? 7.359 -8.773 0.091 1.00 93.38 78 ILE A N 1
ATOM 593 C CA . ILE A 1 78 ? 8.525 -7.969 0.462 1.00 93.38 78 ILE A CA 1
ATOM 594 C C . ILE A 1 78 ? 9.713 -8.522 -0.329 1.00 93.38 78 ILE A C 1
ATOM 596 O O . ILE A 1 78 ? 10.227 -9.589 0.035 1.00 93.38 78 ILE A O 1
ATOM 600 N N . PRO A 1 79 ? 10.109 -7.861 -1.430 1.00 88.50 79 PRO A N 1
ATOM 601 C CA . PRO A 1 79 ? 11.282 -8.239 -2.200 1.00 88.50 79 PRO A CA 1
ATOM 602 C C . PRO A 1 79 ? 12.537 -8.219 -1.332 1.00 88.50 79 PRO A C 1
ATOM 604 O O . PRO A 1 79 ? 12.723 -7.349 -0.484 1.00 88.50 79 PRO A O 1
ATOM 607 N N . ARG A 1 80 ? 13.411 -9.198 -1.549 1.00 84.19 80 ARG A N 1
ATOM 608 C CA . ARG A 1 80 ? 14.747 -9.218 -0.954 1.00 84.19 80 ARG A CA 1
ATOM 609 C C . ARG A 1 80 ? 15.700 -8.698 -2.010 1.00 84.19 80 ARG A C 1
ATOM 611 O O . ARG A 1 80 ? 16.064 -9.439 -2.918 1.00 84.19 80 ARG A O 1
ATOM 618 N N . VAL A 1 81 ? 15.986 -7.408 -1.946 1.00 77.75 81 VAL A N 1
ATOM 619 C CA . VAL A 1 81 ? 16.872 -6.734 -2.890 1.00 77.75 81 VAL A CA 1
ATOM 620 C C . VAL A 1 81 ? 18.124 -6.388 -2.107 1.00 77.75 81 VAL A C 1
ATOM 622 O O . VAL A 1 81 ? 18.067 -5.614 -1.155 1.00 77.75 81 VAL A O 1
ATOM 625 N N . ASP A 1 82 ? 19.239 -7.007 -2.474 1.00 76.25 82 ASP A N 1
ATOM 626 C CA . ASP A 1 82 ? 20.538 -6.675 -1.906 1.00 76.25 82 ASP A CA 1
ATOM 627 C C . ASP A 1 82 ? 21.044 -5.410 -2.616 1.00 76.25 82 ASP A C 1
ATOM 629 O O . ASP A 1 82 ? 21.724 -5.484 -3.638 1.00 76.25 82 ASP A O 1
ATOM 633 N N . GLY A 1 83 ? 20.627 -4.238 -2.126 1.00 79.38 83 GLY A N 1
ATOM 634 C CA . GLY A 1 83 ? 21.019 -2.932 -2.666 1.00 79.38 83 GLY A CA 1
ATOM 635 C C . GLY A 1 83 ? 19.851 -2.065 -3.143 1.00 79.38 83 GLY A C 1
ATOM 636 O O . GLY A 1 83 ? 18.695 -2.291 -2.792 1.00 79.38 83 GLY A O 1
ATOM 637 N N . GLU A 1 84 ? 20.172 -1.031 -3.920 1.00 84.38 84 GLU A N 1
ATOM 638 C CA . GLU A 1 84 ? 19.190 -0.100 -4.479 1.00 84.38 84 GLU A CA 1
ATOM 639 C C . GLU A 1 84 ? 18.362 -0.774 -5.586 1.00 84.38 84 GLU A C 1
ATOM 641 O O . GLU A 1 84 ? 18.889 -1.494 -6.437 1.00 84.38 84 GLU A O 1
ATOM 646 N N . TYR A 1 85 ? 17.046 -0.556 -5.571 1.00 88.44 85 TYR A N 1
ATOM 647 C CA . TYR A 1 85 ? 16.144 -1.101 -6.580 1.00 88.44 85 TYR A CA 1
ATOM 648 C C . TYR A 1 85 ? 16.214 -0.263 -7.863 1.00 88.44 85 TYR A C 1
ATOM 650 O O . TYR A 1 85 ? 15.904 0.927 -7.848 1.00 88.44 85 TYR A O 1
ATOM 658 N N . ASP A 1 86 ? 16.570 -0.886 -8.988 1.00 88.19 86 ASP A N 1
ATOM 659 C CA . ASP A 1 86 ? 16.624 -0.200 -10.281 1.00 88.19 86 ASP A CA 1
ATOM 660 C C . ASP A 1 86 ? 15.213 0.110 -10.810 1.00 88.19 86 ASP A C 1
ATOM 662 O O . ASP A 1 86 ? 14.499 -0.756 -11.318 1.00 88.19 86 ASP A O 1
ATOM 666 N N . LEU A 1 87 ? 14.818 1.378 -10.702 1.00 87.62 87 LEU A N 1
ATOM 667 C CA . LEU A 1 87 ? 13.537 1.879 -11.204 1.00 87.62 87 LEU A CA 1
ATOM 668 C C . LEU A 1 87 ? 13.516 2.095 -12.722 1.00 87.62 87 LEU A C 1
ATOM 670 O O . LEU A 1 87 ? 12.433 2.238 -13.291 1.00 87.62 87 LEU A O 1
ATOM 674 N N . LYS A 1 88 ? 14.676 2.131 -13.390 1.00 88.12 88 LYS A N 1
ATOM 675 C CA . LYS A 1 88 ? 14.744 2.315 -14.849 1.00 88.12 88 LYS A CA 1
ATOM 676 C C . LYS A 1 88 ? 14.389 1.029 -15.581 1.00 88.12 88 LYS A C 1
ATOM 678 O O . LYS A 1 88 ? 13.780 1.080 -16.648 1.00 88.12 88 LYS A O 1
ATOM 683 N N . VAL A 1 89 ? 14.753 -0.112 -15.001 1.00 86.19 89 VAL A N 1
ATOM 684 C CA . VAL A 1 89 ? 14.471 -1.440 -15.550 1.00 86.19 89 VAL A CA 1
ATOM 685 C C . VAL A 1 89 ? 13.735 -2.275 -14.494 1.00 86.19 89 VAL A C 1
ATOM 687 O O . VAL A 1 89 ? 14.337 -3.139 -13.849 1.00 86.19 89 VAL A O 1
ATOM 690 N N . PRO A 1 90 ? 12.425 -2.022 -14.288 1.00 86.81 90 PRO A N 1
ATOM 691 C CA . PRO A 1 90 ? 11.658 -2.697 -13.250 1.00 86.81 90 PRO A CA 1
ATOM 692 C C . PRO A 1 90 ? 11.531 -4.192 -13.555 1.00 86.81 90 PRO A C 1
ATOM 694 O O . PRO A 1 90 ? 11.161 -4.596 -14.659 1.00 86.81 90 PRO A O 1
ATOM 697 N N . ARG A 1 91 ? 11.833 -5.028 -12.559 1.00 85.00 91 ARG A N 1
ATOM 698 C CA . ARG A 1 91 ? 11.792 -6.497 -12.689 1.00 85.00 91 ARG A CA 1
ATOM 699 C C . ARG A 1 91 ? 10.459 -7.086 -12.245 1.00 85.00 91 ARG A C 1
ATOM 701 O O . ARG A 1 91 ? 10.040 -8.130 -12.739 1.00 85.00 91 ARG A O 1
ATOM 708 N N . ASP A 1 92 ? 9.806 -6.421 -11.304 1.00 87.62 92 ASP A N 1
ATOM 709 C CA . ASP A 1 92 ? 8.529 -6.819 -10.734 1.00 87.62 92 ASP A CA 1
ATOM 710 C C . ASP A 1 92 ? 7.710 -5.595 -10.326 1.00 87.62 92 ASP A C 1
ATOM 712 O O . ASP A 1 92 ? 8.168 -4.459 -10.413 1.00 87.62 92 ASP A O 1
ATOM 716 N N . MET A 1 93 ? 6.493 -5.824 -9.839 1.00 89.94 93 MET A N 1
ATOM 717 C CA . MET A 1 93 ? 5.608 -4.744 -9.409 1.00 89.94 93 MET A CA 1
ATOM 718 C C . MET A 1 93 ? 6.061 -3.980 -8.167 1.00 89.94 93 MET A C 1
ATOM 720 O O . MET A 1 93 ? 5.392 -3.022 -7.771 1.00 89.94 93 MET A O 1
ATOM 724 N N . ALA A 1 94 ? 7.187 -4.353 -7.559 1.00 92.19 94 ALA A N 1
ATOM 725 C CA . ALA A 1 94 ? 7.704 -3.619 -6.421 1.00 92.19 94 ALA A CA 1
ATOM 726 C C . ALA A 1 94 ? 8.178 -2.212 -6.790 1.00 92.19 94 ALA A C 1
ATOM 728 O O . ALA A 1 94 ? 8.294 -1.374 -5.897 1.00 92.19 94 ALA A O 1
ATOM 729 N N . TYR A 1 95 ? 8.405 -1.926 -8.079 1.00 91.00 95 TYR A N 1
ATOM 730 C CA . TYR A 1 95 ? 8.805 -0.596 -8.546 1.00 91.00 95 TYR A CA 1
ATOM 731 C C . TYR A 1 95 ? 7.853 0.516 -8.069 1.00 91.00 95 TYR A C 1
ATOM 733 O O . TYR A 1 95 ? 8.296 1.636 -7.837 1.00 91.00 95 TYR A O 1
ATOM 741 N N . VAL A 1 96 ? 6.562 0.212 -7.870 1.00 92.38 96 VAL A N 1
ATOM 742 C CA . VAL A 1 96 ? 5.545 1.170 -7.391 1.00 92.38 96 VAL A CA 1
ATOM 743 C C . VAL A 1 96 ? 5.867 1.687 -5.986 1.00 92.38 96 VAL A C 1
ATOM 745 O O . VAL A 1 96 ? 5.569 2.833 -5.664 1.00 92.38 96 VAL A O 1
ATOM 748 N N . PHE A 1 97 ? 6.500 0.850 -5.165 1.00 93.12 97 PHE A N 1
ATOM 749 C CA . PHE A 1 97 ? 6.942 1.179 -3.812 1.00 93.12 97 PHE A CA 1
ATOM 750 C C . PHE A 1 97 ? 8.468 1.091 -3.689 1.00 93.12 97 PHE A C 1
ATOM 752 O O . PHE A 1 97 ? 8.985 0.682 -2.650 1.00 93.12 97 PHE A O 1
ATOM 759 N N . SER A 1 98 ? 9.194 1.427 -4.758 1.00 91.38 98 SER A N 1
ATOM 760 C CA . SER A 1 98 ? 10.663 1.487 -4.778 1.00 91.38 98 SER A CA 1
ATOM 761 C C . SER A 1 98 ? 11.369 0.214 -4.301 1.00 91.38 98 SER A C 1
ATOM 763 O O . SER A 1 98 ? 12.390 0.271 -3.622 1.00 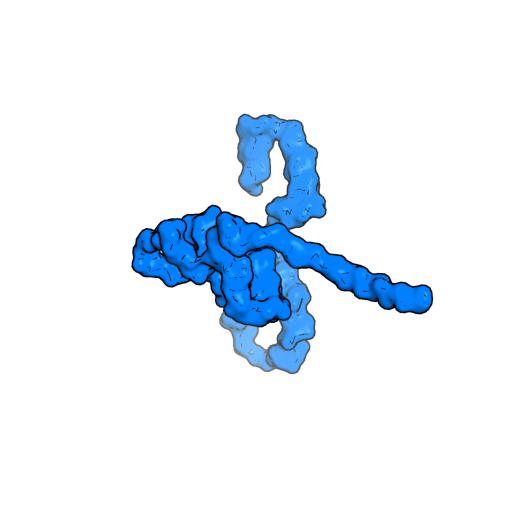91.38 98 SER A O 1
ATOM 765 N N . GLY A 1 99 ? 10.805 -0.952 -4.610 1.00 91.38 99 GLY A N 1
ATOM 766 C CA . GLY A 1 99 ? 11.347 -2.244 -4.191 1.00 91.38 99 GLY A CA 1
ATOM 767 C C . GLY A 1 99 ? 10.955 -2.681 -2.777 1.00 91.38 99 GLY A C 1
ATOM 768 O O . GLY A 1 99 ? 11.211 -3.827 -2.416 1.00 91.38 99 GLY A O 1
ATOM 769 N N . ALA A 1 100 ? 10.303 -1.830 -1.978 1.00 92.56 100 ALA A N 1
ATOM 770 C CA . ALA A 1 100 ? 9.973 -2.145 -0.585 1.00 92.56 100 ALA A CA 1
ATOM 771 C C . ALA A 1 100 ? 8.769 -3.091 -0.443 1.00 92.56 100 ALA A C 1
ATOM 773 O O . ALA A 1 100 ? 8.662 -3.827 0.542 1.00 92.56 100 ALA A O 1
ATOM 774 N N . TYR A 1 101 ? 7.845 -3.068 -1.407 1.00 94.19 101 TYR A N 1
ATOM 775 C CA . TYR A 1 101 ? 6.612 -3.843 -1.343 1.00 94.19 101 TYR A CA 1
ATOM 776 C C . TYR A 1 101 ? 6.022 -4.102 -2.730 1.00 94.19 101 TYR A C 1
ATOM 778 O O . TYR A 1 101 ? 5.932 -3.199 -3.554 1.00 94.19 101 TYR A O 1
ATOM 786 N N . VAL A 1 102 ? 5.553 -5.325 -2.964 1.00 94.06 102 VAL A N 1
ATOM 787 C CA . VAL A 1 102 ? 4.689 -5.666 -4.099 1.00 94.06 102 VAL A CA 1
ATOM 788 C C . VAL A 1 102 ? 3.234 -5.614 -3.624 1.00 94.06 102 VAL A C 1
ATOM 790 O O . VAL A 1 102 ? 2.904 -6.334 -2.677 1.00 94.06 102 VAL A O 1
ATOM 793 N N . PRO A 1 103 ? 2.334 -4.842 -4.267 1.00 94.00 103 PRO A N 1
ATOM 794 C CA . PRO A 1 103 ? 0.926 -4.808 -3.883 1.00 94.00 103 PRO A CA 1
ATOM 795 C C . PRO A 1 103 ? 0.301 -6.211 -3.843 1.00 94.00 103 PRO A C 1
ATOM 797 O O . PRO A 1 103 ? 0.367 -6.960 -4.818 1.00 94.00 103 PRO A O 1
ATOM 800 N N . LEU A 1 104 ? -0.351 -6.560 -2.726 1.00 92.75 104 LEU A N 1
ATOM 801 C CA . LEU A 1 104 ? -1.034 -7.850 -2.553 1.00 92.75 104 LEU A CA 1
ATOM 802 C C . LEU A 1 104 ? -1.994 -8.165 -3.708 1.00 92.75 104 LEU A C 1
ATOM 804 O O . LEU A 1 104 ? -2.007 -9.290 -4.202 1.00 92.75 104 LEU A O 1
ATOM 808 N N . SER A 1 105 ? -2.761 -7.172 -4.161 1.00 91.81 105 SER A N 1
ATOM 809 C CA . SER A 1 105 ? -3.668 -7.309 -5.303 1.00 91.81 105 SER A CA 1
ATOM 810 C C . SER A 1 105 ? -2.940 -7.773 -6.568 1.00 91.81 105 SER A C 1
ATOM 812 O O . SER A 1 105 ? -3.415 -8.692 -7.232 1.00 91.81 105 SER A O 1
ATOM 814 N N . CYS A 1 106 ? -1.759 -7.219 -6.863 1.00 91.19 106 CYS A N 1
ATOM 815 C CA . CYS A 1 106 ? -0.940 -7.629 -8.005 1.00 91.19 106 CYS A CA 1
ATOM 816 C C . CYS A 1 106 ? -0.520 -9.100 -7.893 1.00 91.19 106 CYS A C 1
ATOM 818 O O . CYS A 1 106 ? -0.711 -9.854 -8.845 1.00 91.19 106 CYS A O 1
ATOM 820 N N . ARG A 1 107 ? -0.043 -9.545 -6.720 1.00 89.44 107 ARG A N 1
ATOM 821 C CA . ARG A 1 107 ? 0.315 -10.961 -6.512 1.00 89.44 107 ARG A CA 1
ATOM 822 C C . ARG A 1 107 ? -0.877 -11.898 -6.658 1.00 89.44 107 ARG A C 1
ATOM 824 O O . ARG A 1 107 ? -0.722 -12.972 -7.225 1.00 89.44 107 ARG A O 1
ATOM 831 N N . LEU A 1 108 ? -2.055 -11.522 -6.161 1.00 90.19 108 LEU A N 1
ATOM 832 C CA . LEU A 1 108 ? -3.261 -12.345 -6.307 1.00 90.19 108 LEU A CA 1
ATOM 833 C C . LEU A 1 108 ? -3.654 -12.505 -7.781 1.00 90.19 108 LEU A C 1
ATOM 835 O O . LEU A 1 108 ? -3.970 -13.612 -8.210 1.00 90.19 108 LEU A O 1
ATOM 839 N N . ILE A 1 109 ? -3.574 -11.430 -8.567 1.00 88.88 109 ILE A N 1
ATOM 840 C CA . ILE A 1 109 ? -3.849 -11.470 -10.009 1.00 88.88 109 ILE A CA 1
ATOM 841 C C . ILE A 1 109 ? -2.827 -12.356 -10.741 1.00 88.88 109 ILE A C 1
ATOM 843 O O . ILE A 1 109 ? -3.224 -13.152 -11.595 1.00 88.88 109 ILE A O 1
ATOM 847 N N . GLU A 1 110 ? -1.538 -12.272 -10.389 1.00 86.31 110 GLU A N 1
ATOM 848 C CA . GLU A 1 110 ? -0.481 -13.144 -10.933 1.00 86.31 110 GLU A CA 1
ATOM 849 C C . GLU A 1 110 ? -0.769 -14.634 -10.681 1.00 86.31 110 GLU A C 1
ATOM 851 O O . GLU A 1 110 ? -0.544 -15.457 -11.567 1.00 86.31 110 GLU A O 1
ATOM 856 N N . GLN A 1 111 ? -1.311 -14.993 -9.508 1.00 84.81 111 GLN A N 1
ATOM 857 C CA . GLN A 1 111 ? -1.675 -16.387 -9.211 1.00 84.81 111 GLN A CA 1
ATOM 858 C C . GLN A 1 111 ? -2.795 -16.914 -10.122 1.00 84.81 111 GLN A C 1
ATOM 860 O O . GLN A 1 111 ? -2.803 -18.098 -10.446 1.00 84.81 111 GLN A O 1
ATOM 865 N N . VAL A 1 112 ? -3.735 -16.058 -10.536 1.00 85.88 112 VAL A N 1
ATOM 866 C CA . VAL A 1 112 ? -4.889 -16.458 -11.364 1.00 85.88 112 VAL A CA 1
ATOM 867 C C . VAL A 1 112 ? -4.537 -16.501 -12.851 1.00 85.88 112 VAL A C 1
ATOM 869 O O . VAL A 1 112 ? -4.978 -17.398 -13.565 1.00 85.88 112 VAL A O 1
ATOM 872 N N . ARG A 1 113 ? -3.752 -15.534 -13.339 1.00 72.62 113 ARG A N 1
ATOM 873 C CA . ARG A 1 113 ? -3.443 -15.383 -14.774 1.00 72.62 113 ARG A CA 1
ATOM 874 C C . ARG A 1 113 ? -2.258 -16.235 -15.245 1.00 72.62 113 ARG A C 1
ATOM 876 O O . ARG A 1 113 ? -1.967 -16.253 -16.440 1.00 72.62 113 ARG A O 1
ATOM 883 N N . GLY A 1 114 ? -1.582 -16.929 -14.327 1.00 63.72 114 GLY A N 1
ATOM 884 C CA . GLY A 1 114 ? -0.289 -17.557 -14.584 1.00 63.72 114 GLY A CA 1
ATOM 885 C C . GLY A 1 114 ? 0.822 -16.511 -14.708 1.00 63.72 114 GLY A C 1
ATOM 886 O O . GLY A 1 114 ? 0.553 -15.321 -14.858 1.00 63.72 114 GLY A O 1
ATOM 887 N N . SER A 1 115 ? 2.078 -16.955 -14.641 1.00 57.88 115 SER A N 1
ATOM 888 C CA . SER A 1 115 ? 3.310 -16.155 -14.485 1.00 57.88 115 SER A CA 1
ATOM 889 C C . SER A 1 115 ? 3.639 -15.155 -15.613 1.00 57.88 115 SER A C 1
ATOM 891 O O . SER A 1 115 ? 4.801 -14.801 -15.800 1.00 57.88 115 SER A O 1
ATOM 893 N N . HIS A 1 116 ? 2.663 -14.718 -16.409 1.00 55.72 116 HIS A N 1
ATOM 894 C CA . HIS A 1 116 ? 2.861 -13.702 -17.429 1.00 55.72 116 HIS A CA 1
ATOM 895 C C . HIS A 1 116 ? 3.060 -12.322 -16.780 1.00 55.72 116 HIS A C 1
ATOM 897 O O . HIS A 1 116 ? 2.191 -11.872 -16.028 1.00 55.72 116 HIS A O 1
ATOM 903 N N . PRO A 1 117 ? 4.151 -11.603 -17.107 1.00 60.12 117 PRO A N 1
ATOM 904 C CA . PRO A 1 117 ? 4.502 -10.308 -16.522 1.00 60.12 117 PRO A CA 1
ATOM 905 C C . PRO A 1 117 ? 3.650 -9.174 -17.118 1.00 60.12 117 PRO A C 1
ATOM 907 O O . PRO A 1 117 ? 4.165 -8.191 -17.646 1.00 60.12 117 PRO A O 1
ATOM 910 N N . PHE A 1 118 ? 2.323 -9.316 -17.075 1.00 59.81 118 PHE A N 1
ATOM 911 C CA . PHE A 1 118 ? 1.378 -8.336 -17.615 1.00 59.81 118 PHE A CA 1
ATOM 912 C C . PHE A 1 118 ? 1.480 -6.992 -16.885 1.00 59.81 118 PHE A C 1
ATOM 914 O O . PHE A 1 118 ? 1.231 -5.950 -17.478 1.00 59.81 118 PHE A O 1
ATOM 921 N N . MET A 1 119 ? 1.857 -7.020 -15.603 1.00 61.78 119 MET A N 1
ATOM 922 C CA . MET A 1 119 ? 1.935 -5.823 -14.771 1.00 61.78 119 MET A CA 1
ATOM 923 C C . MET A 1 119 ? 3.342 -5.191 -14.778 1.00 61.78 119 MET A C 1
ATOM 925 O O . MET A 1 119 ? 3.439 -3.974 -14.723 1.00 61.78 119 MET A O 1
ATOM 929 N N . CYS A 1 120 ? 4.430 -5.961 -14.943 1.00 58.69 120 CYS A N 1
ATOM 930 C CA . CYS A 1 120 ? 5.808 -5.425 -14.958 1.00 58.69 120 CYS A CA 1
ATOM 931 C C . CYS A 1 120 ? 6.150 -4.607 -16.213 1.00 58.69 120 CYS A C 1
ATOM 933 O O . CYS A 1 120 ? 7.272 -4.122 -16.354 1.00 58.69 120 CYS A O 1
ATOM 935 N N . ARG A 1 121 ? 5.215 -4.488 -17.160 1.00 57.88 121 ARG A N 1
ATOM 936 C CA . ARG A 1 121 ? 5.391 -3.644 -18.335 1.00 57.88 121 ARG A CA 1
ATOM 937 C C . ARG A 1 121 ? 5.089 -2.194 -17.958 1.00 57.88 121 ARG A C 1
ATOM 939 O O . ARG A 1 121 ? 3.995 -1.923 -17.465 1.00 57.88 121 ARG A O 1
ATOM 946 N N . PRO A 1 122 ? 6.005 -1.250 -18.234 1.00 52.12 122 PRO A N 1
ATOM 947 C CA . PRO A 1 122 ? 5.707 0.169 -18.139 1.00 52.12 122 PRO A CA 1
ATOM 948 C C . PRO A 1 122 ? 4.399 0.480 -18.883 1.00 52.12 122 PRO A C 1
ATOM 950 O O . PRO A 1 122 ? 4.218 0.050 -20.032 1.00 52.12 122 PRO A O 1
ATOM 953 N N . LEU A 1 123 ? 3.515 1.254 -18.237 1.00 48.78 123 LEU A N 1
ATOM 954 C CA . LEU A 1 123 ? 2.221 1.707 -18.768 1.00 48.78 123 LEU A CA 1
ATOM 955 C C . LEU A 1 123 ? 2.232 2.192 -20.239 1.00 48.78 123 LEU A C 1
ATOM 957 O O . LEU A 1 123 ? 1.218 1.981 -20.898 1.00 48.78 123 LEU A O 1
ATOM 961 N N . PRO A 1 124 ? 3.317 2.765 -20.811 1.00 48.09 124 PRO A N 1
ATOM 962 C CA . PRO A 1 124 ? 3.320 3.184 -22.215 1.00 48.09 124 PRO A CA 1
ATOM 963 C C . PRO A 1 124 ? 3.163 2.050 -23.241 1.00 48.09 124 PRO A C 1
ATOM 965 O O . PRO A 1 124 ? 2.932 2.332 -24.410 1.00 48.09 124 PRO A O 1
ATOM 968 N N . SER A 1 125 ? 3.321 0.780 -22.844 1.00 47.44 125 SER A N 1
ATOM 969 C CA . SER A 1 125 ? 3.229 -0.375 -23.759 1.00 47.44 125 SER A CA 1
ATOM 970 C C . SER A 1 125 ? 1.900 -1.132 -23.694 1.00 47.44 125 SER A C 1
ATOM 972 O O . SER A 1 125 ? 1.684 -2.070 -24.465 1.00 47.44 125 SER A O 1
ATOM 974 N N . LEU A 1 126 ? 0.999 -0.728 -22.796 1.00 49.16 126 LEU A N 1
ATOM 975 C CA . LEU A 1 126 ? -0.379 -1.189 -22.816 1.00 49.16 126 LEU A CA 1
ATOM 976 C C . LEU A 1 126 ? -1.097 -0.373 -23.892 1.00 49.16 126 LEU A C 1
ATOM 978 O O . LEU A 1 126 ? -1.532 0.751 -23.653 1.00 49.16 126 LEU A O 1
ATOM 982 N N . GLY A 1 127 ? -1.233 -0.949 -25.088 1.00 53.94 127 GLY A N 1
ATOM 983 C CA . GLY A 1 127 ? -2.325 -0.553 -25.976 1.00 53.94 127 GLY A CA 1
ATOM 984 C C . GLY A 1 127 ? -3.661 -0.570 -25.211 1.00 53.94 127 GLY A C 1
ATOM 985 O O . GLY A 1 127 ? -3.734 -1.145 -24.117 1.00 53.94 127 GLY A O 1
ATOM 986 N N . PRO A 1 128 ? -4.718 0.067 -25.745 1.00 45.62 128 PRO A N 1
ATOM 987 C CA . PRO A 1 128 ? -6.018 0.107 -25.081 1.00 45.62 128 PRO A CA 1
ATOM 988 C C . PRO A 1 128 ? -6.408 -1.296 -24.605 1.00 45.62 128 PRO A C 1
ATOM 990 O O . PRO A 1 128 ? -6.200 -2.274 -25.327 1.00 45.62 128 PRO A O 1
ATOM 993 N N . TRP A 1 129 ? -6.908 -1.385 -23.366 1.00 45.53 129 TRP A N 1
ATOM 994 C CA . TRP A 1 129 ? -7.347 -2.643 -22.761 1.00 45.53 129 TRP A CA 1
ATOM 995 C C . TRP A 1 129 ? -8.143 -3.451 -23.791 1.00 45.53 129 TRP A C 1
ATOM 997 O O . TRP A 1 129 ? -9.038 -2.867 -24.408 1.00 45.53 129 TRP A O 1
ATOM 1007 N N . PRO A 1 130 ? -7.847 -4.749 -24.004 1.00 47.22 130 PRO A N 1
ATOM 1008 C CA . PRO A 1 130 ? -8.657 -5.563 -24.893 1.00 47.22 130 PRO A CA 1
ATOM 1009 C C . PRO A 1 130 ? -10.084 -5.554 -24.353 1.00 47.22 130 PRO A C 1
ATOM 1011 O O . PRO A 1 130 ? -10.384 -6.131 -23.306 1.00 47.22 130 PRO A O 1
ATOM 1014 N N . VAL A 1 131 ? -10.940 -4.809 -25.046 1.00 50.19 131 VAL A N 1
ATOM 1015 C CA . VAL A 1 131 ? -12.368 -4.746 -24.774 1.00 50.19 131 VAL A CA 1
ATOM 1016 C C . VAL A 1 131 ? -12.897 -6.145 -25.081 1.00 50.19 131 VAL A C 1
ATOM 1018 O O . VAL A 1 131 ? -12.576 -6.666 -26.152 1.00 50.19 131 VAL A O 1
ATOM 1021 N N . PRO A 1 132 ? -13.643 -6.801 -24.177 1.00 41.78 132 PRO A N 1
ATOM 1022 C CA . PRO A 1 132 ? -14.236 -8.091 -24.490 1.00 41.78 132 PRO A CA 1
ATOM 1023 C C . PRO A 1 132 ? -15.115 -7.921 -25.731 1.00 41.78 132 PRO A C 1
ATOM 1025 O O . PRO A 1 132 ? -16.119 -7.211 -25.695 1.00 41.78 132 PRO A O 1
ATOM 1028 N N . THR A 1 133 ? -14.709 -8.523 -26.850 1.00 45.94 133 THR A N 1
ATOM 1029 C CA . THR A 1 133 ? -15.513 -8.531 -28.068 1.00 45.94 133 THR A CA 1
ATOM 1030 C C . THR A 1 133 ? -16.724 -9.401 -27.794 1.00 45.94 133 THR A C 1
ATOM 1032 O O . THR A 1 133 ? -16.619 -10.628 -27.777 1.00 45.94 133 THR A O 1
ATOM 1035 N N . SER A 1 134 ? -17.870 -8.771 -27.542 1.00 45.03 134 SER A N 1
ATOM 1036 C CA . SER A 1 134 ? -19.154 -9.449 -27.616 1.00 45.03 134 SER A CA 1
ATOM 1037 C C . SER A 1 134 ? -19.324 -9.937 -29.051 1.00 45.03 134 SER A C 1
ATOM 1039 O O . SER A 1 134 ? -19.610 -9.175 -29.972 1.00 45.03 134 SER A O 1
ATOM 1041 N N . SER A 1 135 ? -19.096 -11.231 -29.259 1.00 45.91 135 SER A N 1
ATOM 1042 C CA . SER A 1 135 ? -19.480 -11.922 -30.480 1.00 45.91 135 SER A CA 1
ATOM 1043 C C . SER A 1 135 ? -21.009 -11.960 -30.537 1.00 45.91 135 SER A C 1
ATOM 1045 O O . SER A 1 135 ? -21.633 -12.946 -30.143 1.00 45.91 135 SER A O 1
ATOM 1047 N N . HIS A 1 136 ? -21.629 -10.870 -30.986 1.00 46.66 136 HIS A N 1
ATOM 1048 C CA . HIS A 1 136 ? -22.982 -10.943 -31.513 1.00 46.66 136 HIS A CA 1
ATOM 1049 C C . HIS A 1 136 ? -22.895 -11.687 -32.844 1.00 46.66 136 HIS A C 1
ATOM 1051 O O . HIS A 1 136 ? -22.532 -11.127 -33.874 1.00 46.66 136 HIS A O 1
ATOM 1057 N N . SER A 1 137 ? -23.176 -12.988 -32.781 1.00 46.62 137 SER A N 1
ATOM 1058 C CA . SER A 1 137 ? -23.532 -13.784 -33.947 1.00 46.62 137 SER A CA 1
ATOM 1059 C C . SER A 1 137 ? -24.843 -13.219 -34.484 1.00 46.62 137 SER A C 1
ATOM 1061 O O . SER A 1 137 ? -25.893 -13.421 -33.875 1.00 46.62 137 SER A O 1
ATOM 1063 N N . SER A 1 138 ? -24.778 -12.462 -35.577 1.00 45.19 138 SER A N 1
ATOM 1064 C CA . SER A 1 138 ? -25.966 -12.158 -36.371 1.00 45.19 138 SER A CA 1
ATOM 1065 C C . SER A 1 138 ? -26.478 -13.461 -36.980 1.00 45.19 138 SER A C 1
ATOM 1067 O O . SER A 1 138 ? -25.721 -14.156 -37.659 1.00 45.19 138 SER A O 1
ATOM 1069 N N . ASN A 1 139 ? -27.739 -13.782 -36.695 1.00 44.31 139 ASN A N 1
ATOM 1070 C CA . ASN A 1 139 ? -28.562 -14.645 -37.542 1.00 44.31 139 ASN A CA 1
ATOM 1071 C C . ASN A 1 139 ? -29.139 -13.822 -38.694 1.00 44.31 139 ASN A C 1
ATOM 1073 O O . ASN A 1 139 ? -29.378 -12.611 -38.470 1.00 44.31 139 ASN A O 1
#

Organism: Mustela putorius furo (NCBI:txid9669)